Protein AF-A0A8J5GWD9-F1 (afdb_monomer_lite)

Structure (mmCIF, N/CA/C/O backbone):
data_AF-A0A8J5GWD9-F1
#
_entry.id   AF-A0A8J5GWD9-F1
#
loop_
_atom_site.group_PDB
_atom_site.id
_atom_site.type_symbol
_atom_site.label_atom_id
_atom_site.label_alt_id
_atom_site.label_comp_id
_atom_site.label_asym_id
_atom_site.label_entity_id
_atom_site.label_seq_id
_atom_site.pdbx_PDB_ins_code
_atom_site.Cartn_x
_atom_site.Cartn_y
_atom_site.Cartn_z
_atom_site.occupancy
_atom_site.B_iso_or_equiv
_atom_site.auth_seq_id
_atom_site.auth_comp_id
_atom_site.auth_asym_id
_atom_site.auth_atom_id
_atom_site.pdbx_PDB_model_num
ATOM 1 N N . MET A 1 1 ? 7.081 -4.442 18.234 1.00 48.44 1 MET A N 1
ATOM 2 C CA . MET A 1 1 ? 7.143 -3.998 16.821 1.00 48.44 1 MET A CA 1
ATOM 3 C C . MET A 1 1 ? 8.233 -4.793 16.116 1.00 48.44 1 MET A C 1
ATOM 5 O O . MET A 1 1 ? 9.268 -5.021 16.721 1.00 48.44 1 MET A O 1
ATOM 9 N N . ASN A 1 2 ? 7.950 -5.297 14.913 1.00 58.12 2 ASN A N 1
ATOM 10 C CA . ASN A 1 2 ? 8.700 -6.362 14.233 1.00 58.12 2 ASN A CA 1
ATOM 11 C C . ASN A 1 2 ? 9.982 -5.827 13.556 1.00 58.12 2 ASN A C 1
ATOM 13 O O . ASN A 1 2 ? 9.892 -4.955 12.694 1.00 58.12 2 ASN A O 1
ATOM 17 N N . ASN A 1 3 ? 11.164 -6.350 13.904 1.00 70.12 3 ASN A N 1
ATOM 18 C CA . ASN A 1 3 ? 12.469 -5.832 13.448 1.00 70.12 3 ASN A CA 1
ATOM 19 C C . ASN A 1 3 ? 12.631 -5.852 11.916 1.00 70.12 3 ASN A C 1
ATOM 21 O O . ASN A 1 3 ? 13.166 -4.909 11.343 1.00 70.12 3 ASN A O 1
ATOM 25 N N . GLY A 1 4 ? 12.093 -6.876 11.245 1.00 70.00 4 GLY A N 1
ATOM 26 C CA . GLY A 1 4 ? 12.136 -6.979 9.781 1.00 70.00 4 GLY A CA 1
ATOM 27 C C . GLY A 1 4 ? 11.331 -5.895 9.056 1.00 70.00 4 GLY A C 1
ATOM 28 O O . GLY A 1 4 ? 11.673 -5.519 7.940 1.00 70.00 4 GLY A O 1
ATOM 29 N N . PHE A 1 5 ? 10.300 -5.337 9.700 1.00 66.75 5 PHE A N 1
ATOM 30 C CA . PHE A 1 5 ? 9.518 -4.241 9.127 1.00 66.75 5 PHE A CA 1
ATOM 31 C C . PHE A 1 5 ? 10.309 -2.937 9.098 1.00 66.75 5 PHE A C 1
ATOM 33 O O . PHE A 1 5 ? 10.307 -2.237 8.090 1.00 66.75 5 PHE A O 1
ATOM 40 N N . ARG A 1 6 ? 11.047 -2.651 10.174 1.00 72.25 6 ARG A N 1
ATOM 41 C CA . ARG A 1 6 ? 11.910 -1.471 10.245 1.00 72.25 6 ARG A CA 1
ATOM 42 C C . ARG A 1 6 ? 13.006 -1.533 9.181 1.00 72.25 6 ARG A C 1
ATOM 44 O O . ARG A 1 6 ? 13.159 -0.588 8.423 1.00 72.25 6 ARG A O 1
ATOM 51 N N . THR A 1 7 ? 13.654 -2.689 9.030 1.00 79.50 7 THR A N 1
ATOM 52 C CA . THR A 1 7 ? 14.661 -2.912 7.981 1.00 79.50 7 THR A CA 1
ATOM 53 C C . THR A 1 7 ? 14.101 -2.730 6.566 1.00 79.50 7 THR A C 1
ATOM 55 O O . THR A 1 7 ? 14.777 -2.148 5.721 1.00 79.50 7 THR A O 1
ATOM 58 N N . PHE A 1 8 ? 12.872 -3.182 6.293 1.00 75.81 8 PHE A N 1
ATOM 59 C CA . PHE A 1 8 ? 12.234 -2.961 4.992 1.00 75.81 8 PHE A CA 1
ATOM 60 C C . PHE A 1 8 ? 11.937 -1.483 4.740 1.00 75.81 8 PHE A C 1
ATOM 62 O O . PHE A 1 8 ? 12.274 -0.982 3.675 1.00 75.81 8 PHE A O 1
ATOM 69 N N . VAL A 1 9 ? 11.330 -0.781 5.704 1.00 73.38 9 VAL A N 1
ATOM 70 C CA . VAL A 1 9 ? 11.020 0.652 5.570 1.00 73.38 9 VAL A CA 1
ATOM 71 C C . VAL A 1 9 ? 12.297 1.461 5.358 1.00 73.38 9 VAL A C 1
ATOM 73 O O . VAL A 1 9 ? 12.324 2.337 4.497 1.00 73.38 9 VAL A O 1
ATOM 76 N N . ASP A 1 10 ? 13.364 1.134 6.085 1.00 74.56 10 ASP A N 1
ATOM 77 C CA . ASP A 1 10 ? 14.662 1.793 5.948 1.00 74.56 10 ASP A CA 1
ATOM 78 C C . ASP A 1 10 ? 15.262 1.549 4.550 1.00 74.56 10 ASP A C 1
ATOM 80 O O . ASP A 1 10 ? 15.663 2.499 3.877 1.00 74.56 10 ASP A O 1
ATOM 84 N N . GLY A 1 11 ? 15.251 0.302 4.061 1.00 77.50 11 GLY A N 1
ATOM 85 C CA . GLY A 1 11 ? 15.731 -0.037 2.715 1.00 77.50 11 GLY A CA 1
ATOM 86 C C . GLY A 1 11 ? 14.874 0.549 1.586 1.00 77.50 11 GLY A C 1
ATOM 87 O O . GLY A 1 11 ? 15.399 1.009 0.574 1.00 77.50 11 GLY A O 1
ATOM 88 N N . PHE A 1 12 ? 13.556 0.590 1.769 1.00 71.88 12 PHE A N 1
ATOM 89 C CA . PHE A 1 12 ? 12.618 1.172 0.815 1.00 71.88 12 PHE A CA 1
ATOM 90 C C . PHE A 1 12 ? 12.799 2.692 0.731 1.00 71.88 12 PHE A C 1
ATOM 92 O O . PHE A 1 12 ? 12.981 3.232 -0.358 1.00 71.88 12 PHE A O 1
ATOM 99 N N . ASN A 1 13 ? 12.853 3.382 1.875 1.00 70.31 13 ASN A N 1
ATOM 100 C CA . ASN A 1 13 ? 13.124 4.819 1.928 1.00 70.31 13 ASN A CA 1
ATOM 101 C C . ASN A 1 13 ? 14.487 5.170 1.314 1.00 70.31 13 ASN A C 1
ATOM 103 O O . ASN A 1 13 ? 14.587 6.177 0.615 1.00 70.31 13 ASN A O 1
ATOM 107 N N . ALA A 1 14 ? 15.517 4.343 1.531 1.00 74.19 14 ALA A N 1
ATOM 108 C CA . ALA A 1 14 ? 16.834 4.536 0.930 1.00 74.19 14 ALA A CA 1
ATOM 109 C C . ALA A 1 14 ? 16.792 4.430 -0.604 1.00 74.19 14 ALA A C 1
ATOM 111 O O . ALA A 1 14 ? 17.299 5.321 -1.281 1.00 74.19 14 ALA A O 1
ATOM 112 N N . ASN A 1 15 ? 16.119 3.416 -1.160 1.00 66.56 15 ASN A N 1
ATOM 113 C CA . ASN A 1 15 ? 15.972 3.262 -2.613 1.00 66.56 15 ASN A CA 1
ATOM 114 C C . ASN A 1 15 ? 15.259 4.462 -3.257 1.00 66.56 15 ASN A C 1
ATOM 116 O O . ASN A 1 15 ? 15.695 4.950 -4.298 1.00 66.56 15 ASN A O 1
ATOM 120 N N . PHE A 1 16 ? 14.207 4.989 -2.622 1.00 64.19 16 PHE A N 1
ATOM 121 C CA . PHE A 1 16 ? 13.530 6.201 -3.097 1.00 64.19 16 PHE A CA 1
ATOM 122 C C . PHE A 1 16 ? 14.401 7.453 -2.971 1.00 64.19 16 PHE A C 1
ATOM 124 O O . PHE A 1 16 ? 14.394 8.287 -3.873 1.00 64.19 16 PHE A O 1
ATOM 131 N N . ALA A 1 17 ? 15.167 7.591 -1.886 1.00 62.66 17 ALA A N 1
ATOM 132 C CA . ALA A 1 17 ? 16.096 8.705 -1.716 1.00 62.66 17 ALA A CA 1
ATOM 133 C C . ALA A 1 17 ? 17.216 8.687 -2.771 1.00 62.66 17 ALA A C 1
ATOM 135 O O . ALA A 1 17 ? 17.613 9.737 -3.269 1.00 62.66 17 ALA A O 1
ATOM 136 N N . THR A 1 18 ? 17.698 7.503 -3.153 1.00 63.91 18 THR A N 1
ATOM 137 C CA . THR A 1 18 ? 18.675 7.351 -4.236 1.00 63.91 18 THR A CA 1
ATOM 138 C C . THR A 1 18 ? 18.078 7.716 -5.593 1.00 63.91 18 THR A C 1
ATOM 140 O O . THR A 1 18 ? 18.732 8.430 -6.346 1.00 63.91 18 THR A O 1
ATOM 143 N N . ILE A 1 19 ? 16.838 7.312 -5.887 1.00 55.97 19 ILE A N 1
ATOM 144 C CA . ILE A 1 19 ? 16.141 7.727 -7.118 1.00 55.97 19 ILE A CA 1
ATOM 145 C C . ILE A 1 19 ? 15.958 9.256 -7.139 1.00 55.97 19 ILE A C 1
ATOM 147 O O . ILE A 1 19 ? 16.260 9.887 -8.146 1.00 55.97 19 ILE A O 1
ATOM 151 N N . ALA A 1 20 ? 15.598 9.866 -6.004 1.00 52.44 20 ALA A N 1
ATOM 152 C CA . ALA A 1 20 ? 15.438 11.317 -5.871 1.00 52.44 20 ALA A CA 1
ATOM 153 C C . ALA A 1 20 ? 16.742 12.126 -6.057 1.00 52.44 20 ALA A C 1
ATOM 155 O O . ALA A 1 20 ? 16.682 13.300 -6.410 1.00 52.44 20 ALA A O 1
ATOM 156 N N . ASN A 1 21 ? 17.919 11.524 -5.838 1.00 52.97 21 ASN A N 1
ATOM 157 C CA . ASN A 1 21 ? 19.218 12.194 -6.001 1.00 52.97 21 ASN A CA 1
ATOM 158 C C . ASN A 1 21 ? 19.819 12.069 -7.415 1.00 52.97 21 ASN A C 1
ATOM 160 O O . ASN A 1 21 ? 20.823 12.723 -7.696 1.00 52.97 21 ASN A O 1
ATOM 164 N N . VAL A 1 22 ? 19.255 11.240 -8.302 1.00 55.66 22 VAL A N 1
ATOM 165 C CA . VAL A 1 22 ? 19.843 10.936 -9.625 1.00 55.66 22 VAL A CA 1
ATOM 166 C C . VAL A 1 22 ? 19.346 11.865 -10.749 1.00 55.66 22 VAL A C 1
ATOM 168 O O . VAL A 1 22 ? 19.931 11.864 -11.830 1.00 55.66 22 VAL A O 1
ATOM 171 N N . MET A 1 23 ? 18.356 12.737 -10.522 1.00 47.12 23 MET A N 1
ATOM 172 C CA . MET A 1 23 ? 17.786 13.581 -11.587 1.00 47.12 23 MET A CA 1
ATOM 173 C C . MET A 1 23 ? 17.566 15.036 -11.145 1.00 47.12 23 MET A C 1
ATOM 175 O O . MET A 1 23 ? 16.628 15.363 -10.428 1.00 47.12 23 MET A O 1
ATOM 179 N N . VAL A 1 24 ? 18.438 15.943 -11.597 1.00 52.22 24 VAL A N 1
ATOM 180 C CA . VAL A 1 24 ? 18.462 17.363 -11.181 1.00 52.22 24 VAL A CA 1
ATOM 181 C C . VAL A 1 24 ? 17.477 18.266 -11.965 1.00 52.22 24 VAL A C 1
ATOM 183 O O . VAL A 1 24 ? 17.469 19.472 -11.757 1.00 52.22 24 VAL A O 1
ATOM 186 N N . GLU A 1 25 ? 16.552 17.737 -12.779 1.00 50.00 25 GLU A N 1
ATOM 187 C CA . GLU A 1 25 ? 15.585 18.577 -13.534 1.00 50.00 25 GLU A CA 1
ATOM 188 C C . GLU A 1 25 ? 14.083 18.216 -13.398 1.00 50.00 25 GLU A C 1
ATOM 190 O O . GLU A 1 25 ? 13.238 18.996 -13.828 1.00 50.00 25 GLU A O 1
ATOM 195 N N . GLU A 1 26 ? 13.690 17.127 -12.717 1.00 52.94 26 GLU A N 1
ATOM 196 C CA . GLU A 1 26 ? 12.285 16.636 -12.676 1.00 52.94 26 GLU A CA 1
ATOM 197 C C . GLU A 1 26 ? 11.543 16.868 -11.328 1.00 52.94 26 GLU A C 1
ATOM 199 O O . GLU A 1 26 ? 10.634 16.142 -10.916 1.00 52.94 26 GLU A O 1
ATOM 204 N N . ASN A 1 27 ? 11.930 17.929 -10.619 1.00 56.81 27 ASN A N 1
ATOM 205 C CA . ASN A 1 27 ? 11.849 18.057 -9.154 1.00 56.81 27 ASN A CA 1
ATOM 206 C C . AS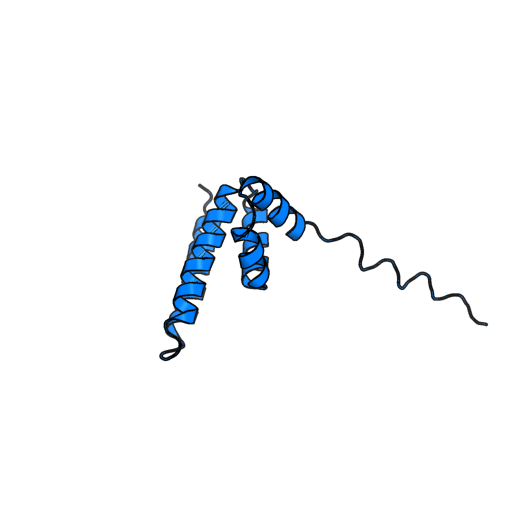N A 1 27 ? 10.435 18.154 -8.516 1.00 56.81 27 ASN A C 1
ATOM 208 O O . ASN A 1 27 ? 10.286 18.010 -7.303 1.00 56.81 27 ASN A O 1
ATOM 212 N N . LEU A 1 28 ? 9.366 18.391 -9.286 1.00 54.56 28 LEU A N 1
ATOM 213 C CA . LEU A 1 28 ? 8.000 18.513 -8.734 1.00 54.56 28 LEU A CA 1
ATOM 214 C C . LEU A 1 28 ? 7.190 17.216 -8.826 1.00 54.56 28 LEU A C 1
ATOM 216 O O . LEU A 1 28 ? 6.445 16.885 -7.905 1.00 54.56 28 LEU A O 1
ATOM 220 N N . ARG A 1 29 ? 7.337 16.458 -9.917 1.00 53.06 29 ARG A N 1
ATOM 221 C CA . ARG A 1 29 ? 6.513 15.268 -10.179 1.00 53.06 29 ARG A CA 1
ATOM 222 C C . ARG A 1 29 ? 6.942 14.075 -9.329 1.00 53.06 29 ARG A C 1
ATOM 224 O O . ARG A 1 29 ? 6.100 13.317 -8.851 1.00 53.06 29 ARG A O 1
ATOM 231 N N . GLU A 1 30 ? 8.241 13.936 -9.095 1.00 53.44 30 GLU A N 1
ATOM 232 C CA . GLU A 1 30 ? 8.795 12.814 -8.336 1.00 53.44 30 GLU A CA 1
ATOM 233 C C . GLU A 1 30 ? 8.698 13.007 -6.822 1.00 53.44 30 GLU A C 1
ATOM 235 O O . GLU A 1 30 ? 8.460 12.043 -6.093 1.00 53.44 30 GLU A O 1
ATOM 240 N N . LYS A 1 31 ? 8.767 14.255 -6.338 1.00 53.72 31 LYS A N 1
ATOM 241 C CA . LYS A 1 31 ? 8.519 14.567 -4.925 1.00 53.72 31 LYS A CA 1
ATOM 242 C C . LYS A 1 31 ? 7.094 14.186 -4.512 1.00 53.72 31 LYS A C 1
ATOM 244 O O . LYS A 1 31 ? 6.918 13.523 -3.492 1.00 53.72 31 LYS A O 1
ATOM 249 N N . MET A 1 32 ? 6.109 14.488 -5.365 1.00 58.09 32 MET A N 1
ATOM 250 C CA . MET A 1 32 ? 4.725 14.036 -5.179 1.00 58.09 32 MET A CA 1
ATOM 251 C C . MET A 1 32 ? 4.611 12.507 -5.199 1.00 58.09 32 MET A C 1
ATOM 253 O O . MET A 1 32 ? 3.867 11.938 -4.408 1.00 58.09 32 MET A O 1
ATOM 257 N N . ALA A 1 33 ? 5.363 11.816 -6.063 1.00 58.41 33 ALA A N 1
ATOM 258 C CA . ALA A 1 33 ? 5.346 10.353 -6.116 1.00 58.41 33 ALA A CA 1
ATOM 259 C C . ALA A 1 33 ? 5.965 9.695 -4.862 1.00 58.41 33 ALA A C 1
ATOM 261 O O . ALA A 1 33 ? 5.485 8.650 -4.422 1.00 58.41 33 ALA A O 1
ATOM 262 N N . SER A 1 34 ? 7.002 10.306 -4.280 1.00 59.22 34 SER A N 1
ATOM 263 C CA . SER A 1 34 ? 7.667 9.840 -3.053 1.00 59.22 34 SER A CA 1
ATOM 264 C C . SER A 1 34 ? 6.801 10.039 -1.805 1.00 59.22 34 SER A C 1
ATOM 266 O O . SER A 1 34 ? 6.657 9.114 -1.004 1.00 59.22 34 SER A O 1
ATOM 268 N N . GLU A 1 35 ? 6.169 11.209 -1.659 1.00 65.38 35 GLU A N 1
ATOM 269 C CA . GLU A 1 35 ? 5.191 11.459 -0.588 1.00 65.38 35 GLU A CA 1
ATOM 270 C C . GLU A 1 35 ? 4.020 10.479 -0.690 1.00 65.38 35 GLU A C 1
ATOM 272 O O . GLU A 1 35 ? 3.708 9.774 0.270 1.00 65.38 35 GLU A O 1
ATOM 277 N N . ARG A 1 36 ? 3.494 10.300 -1.904 1.00 75.12 36 ARG A N 1
ATOM 278 C CA . ARG A 1 36 ? 2.377 9.398 -2.169 1.00 75.12 36 ARG A CA 1
ATOM 279 C C . ARG A 1 36 ? 2.654 7.949 -1.772 1.00 75.12 36 ARG A C 1
ATOM 281 O O . ARG A 1 36 ? 1.754 7.271 -1.292 1.00 75.12 36 ARG A O 1
ATOM 288 N N . MET A 1 37 ? 3.876 7.445 -1.949 1.00 79.31 37 MET A N 1
ATOM 289 C CA . MET A 1 37 ? 4.194 6.059 -1.586 1.00 79.31 37 MET A CA 1
ATOM 290 C C . MET A 1 37 ? 4.334 5.858 -0.070 1.00 79.31 37 MET A C 1
ATOM 292 O O . MET A 1 37 ? 3.967 4.804 0.450 1.00 79.31 37 MET A O 1
ATOM 296 N N . LYS A 1 38 ? 4.817 6.867 0.663 1.00 82.06 38 LYS A N 1
ATOM 297 C CA . LYS A 1 38 ? 4.807 6.823 2.133 1.00 82.06 38 LYS A CA 1
ATOM 298 C C . LYS A 1 38 ? 3.377 6.759 2.658 1.00 82.06 38 LYS A C 1
ATOM 300 O O . LYS A 1 38 ? 3.104 5.957 3.551 1.00 82.06 38 LYS A O 1
ATOM 305 N N . ASP A 1 39 ? 2.474 7.514 2.037 1.00 85.94 39 ASP A N 1
ATOM 306 C CA . ASP A 1 39 ? 1.048 7.474 2.354 1.00 85.94 39 ASP A CA 1
ATOM 307 C C . ASP A 1 39 ? 0.436 6.105 2.032 1.00 85.94 39 ASP A C 1
ATOM 309 O O . ASP A 1 39 ? -0.343 5.586 2.828 1.00 85.94 39 ASP A O 1
ATOM 313 N N . VAL A 1 40 ? 0.832 5.464 0.920 1.00 88.38 40 VAL A N 1
ATOM 314 C CA . VAL A 1 40 ? 0.416 4.082 0.606 1.00 88.38 40 VAL A CA 1
ATOM 315 C C . VAL A 1 40 ? 0.847 3.124 1.710 1.00 88.38 40 VAL A C 1
ATOM 317 O O . VAL A 1 40 ? 0.034 2.339 2.185 1.00 88.38 40 VAL A O 1
ATOM 320 N N . ILE A 1 41 ? 2.111 3.168 2.136 1.00 86.50 41 ILE A N 1
ATOM 321 C CA . ILE A 1 41 ? 2.612 2.259 3.176 1.00 86.50 41 ILE A CA 1
ATOM 322 C C . ILE A 1 41 ? 1.873 2.495 4.497 1.00 86.50 41 ILE A C 1
ATOM 324 O O . ILE A 1 41 ? 1.460 1.526 5.136 1.00 86.50 41 ILE A O 1
ATOM 328 N N . ALA A 1 42 ? 1.669 3.755 4.886 1.00 88.12 42 ALA A N 1
ATOM 329 C CA . ALA A 1 42 ? 0.910 4.105 6.083 1.00 88.12 42 ALA A CA 1
ATOM 330 C C . ALA A 1 42 ? -0.537 3.588 6.008 1.00 88.12 42 ALA A C 1
ATOM 332 O O . ALA A 1 42 ? -1.021 2.972 6.958 1.00 88.12 42 ALA A O 1
ATOM 333 N N . GLU A 1 43 ? -1.198 3.757 4.861 1.00 89.88 43 GLU A N 1
ATOM 334 C CA . GLU A 1 43 ? -2.540 3.230 4.627 1.00 89.88 43 GLU A CA 1
ATOM 335 C C . GLU A 1 43 ? -2.561 1.703 4.754 1.00 89.88 43 GLU A C 1
ATOM 337 O O . GLU A 1 43 ? -3.357 1.165 5.516 1.00 89.88 43 GLU A O 1
ATOM 342 N N . LEU A 1 44 ? -1.640 0.988 4.099 1.00 90.88 44 LEU A N 1
ATOM 343 C CA . LEU A 1 44 ? -1.558 -0.476 4.164 1.00 90.88 44 LEU A CA 1
ATOM 344 C C . LEU A 1 44 ? -1.378 -1.004 5.592 1.00 90.88 44 LEU A C 1
ATOM 346 O O . LEU A 1 44 ? -1.933 -2.052 5.931 1.00 90.88 44 LEU A O 1
ATOM 350 N N . MET A 1 45 ? -0.638 -0.282 6.435 1.00 87.69 45 MET A N 1
ATOM 351 C CA . MET A 1 45 ? -0.498 -0.614 7.855 1.00 87.69 45 MET A CA 1
ATOM 352 C C . MET A 1 45 ? -1.814 -0.446 8.624 1.00 87.69 45 MET A C 1
ATOM 354 O O . MET A 1 45 ? -2.107 -1.246 9.514 1.00 87.69 45 MET A O 1
ATOM 358 N N . ASN A 1 46 ? -2.620 0.553 8.263 1.00 90.62 46 ASN A N 1
ATOM 359 C CA . ASN A 1 46 ? -3.903 0.839 8.905 1.00 90.62 46 ASN A CA 1
ATOM 360 C C . ASN A 1 46 ? -5.011 -0.151 8.510 1.00 90.62 46 ASN A C 1
ATOM 362 O O . ASN A 1 46 ? -6.000 -0.279 9.229 1.00 90.62 46 ASN A O 1
ATOM 366 N N . LEU A 1 47 ? -4.843 -0.909 7.420 1.00 89.75 47 LEU A N 1
ATOM 367 C CA . LEU A 1 47 ? -5.830 -1.894 6.949 1.00 89.75 47 LEU A CA 1
ATOM 368 C C . LEU A 1 47 ? -5.868 -3.198 7.769 1.00 89.75 47 LEU A C 1
ATOM 370 O O . LEU A 1 47 ? -6.635 -4.111 7.443 1.00 89.75 47 LEU A O 1
ATOM 374 N N . GLY A 1 48 ? -5.043 -3.321 8.816 1.00 87.25 48 GLY A N 1
ATOM 375 C CA . GLY A 1 48 ? -5.012 -4.508 9.678 1.00 87.25 48 GLY A CA 1
ATOM 376 C C . GLY A 1 48 ? -4.607 -5.781 8.927 1.00 87.25 48 GLY A C 1
ATOM 377 O O . GLY A 1 48 ? -5.141 -6.862 9.186 1.00 87.25 48 GLY A O 1
ATOM 378 N N . LEU A 1 49 ? -3.715 -5.648 7.941 1.00 86.69 49 LEU A N 1
ATOM 379 C CA . LEU A 1 49 ? -3.193 -6.761 7.151 1.00 86.69 49 LEU A CA 1
ATOM 380 C C . LEU A 1 49 ? -2.025 -7.449 7.880 1.00 86.69 49 LEU A C 1
ATOM 382 O O . LEU A 1 49 ? -1.261 -6.784 8.588 1.00 86.69 49 LEU A O 1
ATOM 386 N N . PRO A 1 50 ? -1.822 -8.766 7.687 1.00 87.62 50 PRO A N 1
ATOM 387 C CA . PRO A 1 50 ? -0.593 -9.428 8.111 1.00 87.62 50 PRO A CA 1
ATOM 388 C C . PRO A 1 50 ? 0.635 -8.742 7.501 1.00 87.62 50 PRO A C 1
ATOM 390 O O . PRO A 1 50 ? 0.615 -8.349 6.336 1.00 87.62 50 PRO A O 1
ATOM 393 N N . SER A 1 51 ? 1.747 -8.648 8.237 1.00 82.56 51 SER A N 1
ATOM 394 C CA . SER A 1 51 ? 2.939 -7.930 7.749 1.00 82.56 51 SER A CA 1
ATOM 395 C C . SER A 1 51 ? 3.480 -8.481 6.423 1.00 82.56 51 SER A C 1
ATOM 397 O O . SER A 1 51 ? 3.956 -7.716 5.594 1.00 82.56 51 SER A O 1
ATOM 399 N N . GLY A 1 52 ? 3.369 -9.795 6.188 1.00 84.44 52 GLY A N 1
ATOM 400 C CA . GLY A 1 52 ? 3.741 -10.414 4.909 1.00 84.44 52 GLY A CA 1
ATOM 401 C C . GLY A 1 52 ? 2.897 -9.929 3.724 1.00 84.44 52 GLY A C 1
ATOM 402 O O . GLY A 1 52 ? 3.415 -9.768 2.621 1.00 84.44 52 GLY A O 1
ATOM 403 N N . ASP A 1 53 ? 1.620 -9.649 3.964 1.00 89.75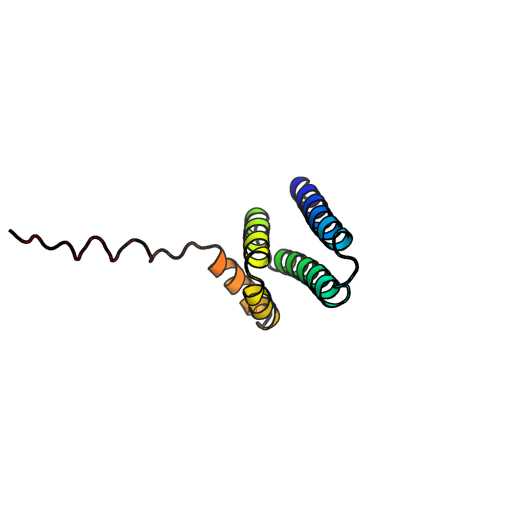 53 ASP A N 1
ATOM 404 C CA . ASP A 1 53 ? 0.680 -9.166 2.955 1.00 89.75 53 ASP A CA 1
ATOM 405 C C . ASP A 1 53 ? 0.860 -7.670 2.690 1.00 89.75 53 ASP A C 1
ATOM 407 O O . ASP A 1 53 ? 0.763 -7.241 1.542 1.00 89.75 53 ASP A O 1
ATOM 411 N N . VAL A 1 54 ? 1.242 -6.895 3.713 1.00 88.88 54 VAL A N 1
ATOM 412 C CA . VAL A 1 54 ? 1.657 -5.490 3.556 1.00 88.88 54 VAL A CA 1
ATOM 413 C C . VAL A 1 54 ? 2.830 -5.377 2.579 1.00 88.88 54 VAL A C 1
ATOM 415 O O . VAL A 1 54 ? 2.776 -4.566 1.657 1.00 88.88 54 VAL A O 1
ATOM 418 N N . PHE A 1 55 ? 3.863 -6.218 2.714 1.00 86.50 55 PHE A N 1
ATOM 419 C CA . PHE A 1 55 ? 5.015 -6.179 1.803 1.00 86.50 55 PHE A CA 1
ATOM 420 C C . PHE A 1 55 ? 4.645 -6.556 0.366 1.00 86.50 55 PHE A C 1
ATOM 422 O O . PHE A 1 55 ? 5.078 -5.900 -0.581 1.00 86.50 55 PHE A O 1
ATOM 429 N N . LYS A 1 56 ? 3.821 -7.593 0.187 1.00 90.31 56 LYS A N 1
ATOM 430 C CA . LYS A 1 56 ? 3.352 -7.999 -1.145 1.00 90.31 56 LYS A CA 1
ATOM 431 C C . LYS A 1 56 ? 2.525 -6.896 -1.804 1.00 90.31 56 LYS A C 1
ATOM 433 O O . LYS A 1 56 ? 2.737 -6.602 -2.976 1.00 90.31 56 LYS A O 1
ATOM 438 N N . ALA A 1 57 ? 1.632 -6.263 -1.047 1.00 90.88 57 ALA A N 1
ATOM 439 C CA . ALA A 1 57 ? 0.813 -5.163 -1.534 1.00 90.88 57 ALA A CA 1
ATOM 440 C C . ALA A 1 57 ? 1.679 -3.960 -1.934 1.00 90.88 57 ALA A C 1
ATOM 442 O O . ALA A 1 57 ? 1.525 -3.441 -3.037 1.00 90.88 57 ALA A O 1
ATOM 443 N N . ALA A 1 58 ? 2.644 -3.566 -1.097 1.00 89.00 58 ALA A N 1
ATOM 444 C CA . ALA A 1 58 ? 3.562 -2.466 -1.395 1.00 89.00 5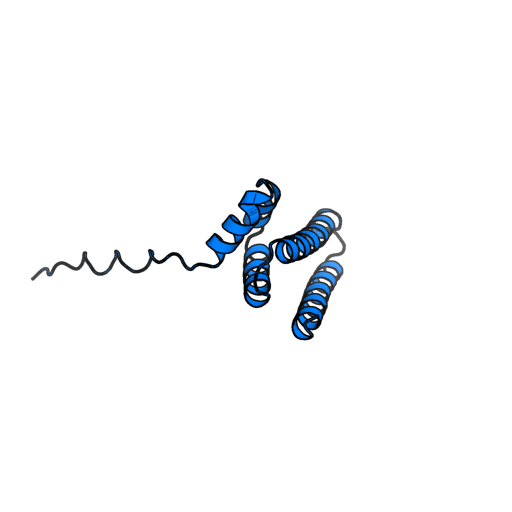8 ALA A CA 1
ATOM 445 C C . ALA A 1 58 ? 4.353 -2.699 -2.696 1.00 89.00 58 ALA A C 1
ATOM 447 O O . ALA A 1 58 ? 4.495 -1.782 -3.509 1.00 89.00 58 ALA A O 1
ATOM 448 N N . ASN A 1 59 ? 4.802 -3.934 -2.944 1.00 88.50 59 ASN A N 1
ATOM 449 C CA . ASN A 1 59 ? 5.469 -4.293 -4.198 1.00 88.50 59 ASN A CA 1
ATOM 450 C C . ASN A 1 59 ? 4.537 -4.148 -5.415 1.00 88.50 59 ASN A C 1
ATOM 452 O O . ASN A 1 59 ? 4.961 -3.627 -6.444 1.00 88.50 59 ASN A O 1
ATOM 456 N N . ILE A 1 60 ? 3.265 -4.552 -5.297 1.00 90.50 60 ILE A N 1
ATOM 457 C CA . ILE A 1 60 ? 2.261 -4.398 -6.365 1.00 90.50 60 ILE A CA 1
ATOM 458 C C . ILE A 1 60 ? 2.009 -2.918 -6.677 1.00 90.50 60 ILE A C 1
ATOM 460 O O . ILE A 1 60 ? 2.019 -2.541 -7.845 1.00 90.50 60 ILE A O 1
ATOM 464 N N . PHE A 1 61 ? 1.819 -2.077 -5.658 1.00 89.88 61 PHE A N 1
ATOM 465 C CA . PHE A 1 61 ? 1.580 -0.640 -5.844 1.00 89.88 61 PHE A CA 1
ATOM 466 C C . PHE A 1 61 ? 2.802 0.103 -6.388 1.00 89.88 61 PHE A C 1
ATOM 468 O O . PHE A 1 61 ? 2.665 1.055 -7.148 1.00 89.88 61 PHE A O 1
ATOM 475 N N . THR A 1 62 ? 4.010 -0.346 -6.044 1.00 85.19 62 THR A N 1
ATOM 476 C CA . THR A 1 62 ? 5.239 0.207 -6.632 1.00 85.19 62 THR A CA 1
ATOM 477 C C . THR A 1 62 ? 5.347 -0.134 -8.121 1.00 85.19 62 THR A C 1
ATOM 479 O O . THR A 1 62 ? 5.795 0.700 -8.906 1.00 85.19 62 THR A O 1
ATOM 482 N N . ALA A 1 63 ? 4.916 -1.336 -8.514 1.00 86.06 63 ALA A N 1
ATOM 483 C CA . ALA A 1 63 ? 4.928 -1.787 -9.904 1.00 86.06 63 ALA A CA 1
ATOM 484 C C . ALA A 1 63 ? 3.787 -1.196 -10.751 1.00 86.06 63 ALA A C 1
ATOM 486 O O . ALA A 1 63 ? 3.938 -1.067 -11.963 1.00 86.06 63 ALA A O 1
ATOM 487 N N . ASP A 1 64 ? 2.658 -0.842 -10.134 1.00 84.88 64 ASP A N 1
ATOM 488 C CA . ASP A 1 64 ? 1.490 -0.291 -10.817 1.00 84.88 64 ASP A CA 1
ATOM 489 C C . ASP A 1 64 ? 0.880 0.867 -10.016 1.00 84.88 64 ASP A C 1
ATOM 491 O O . ASP A 1 64 ? 0.162 0.673 -9.027 1.00 84.88 64 ASP A O 1
ATOM 495 N N . LYS A 1 65 ? 1.180 2.086 -10.474 1.00 81.94 65 LYS A N 1
ATOM 496 C CA . LYS A 1 65 ? 0.754 3.328 -9.827 1.00 81.94 65 LYS A CA 1
ATOM 497 C C . LYS A 1 65 ? -0.741 3.605 -10.001 1.00 81.94 65 LYS A C 1
ATOM 499 O O . LYS A 1 65 ? -1.318 4.215 -9.108 1.00 81.94 65 LYS A O 1
ATOM 504 N N . ASP A 1 66 ? -1.392 3.100 -11.048 1.00 87.69 66 ASP A N 1
ATOM 505 C CA . ASP A 1 66 ? -2.831 3.320 -11.267 1.00 87.69 66 ASP A CA 1
ATOM 506 C C . ASP A 1 66 ? -3.652 2.639 -10.165 1.00 87.69 66 ASP A C 1
ATOM 508 O O . ASP A 1 66 ? -4.690 3.131 -9.712 1.00 87.69 66 ASP A O 1
ATOM 512 N N . LYS A 1 67 ? -3.140 1.522 -9.637 1.00 88.94 67 LYS A N 1
ATOM 513 C CA . LYS A 1 67 ? -3.750 0.847 -8.489 1.00 88.94 67 LYS A CA 1
ATOM 514 C C . LYS A 1 67 ? -3.731 1.709 -7.224 1.00 88.94 67 LYS A C 1
ATOM 516 O O . LYS A 1 67 ? -4.613 1.528 -6.383 1.00 88.94 67 LYS A O 1
ATOM 521 N N . ILE A 1 68 ? -2.767 2.625 -7.085 1.00 89.88 68 ILE A N 1
ATOM 522 C CA . ILE A 1 68 ? -2.692 3.577 -5.967 1.00 89.88 68 ILE A CA 1
ATOM 523 C C . ILE A 1 68 ? -3.833 4.592 -6.066 1.00 89.88 68 ILE A C 1
ATOM 525 O O . ILE A 1 68 ? -4.486 4.876 -5.062 1.00 89.88 68 ILE A O 1
ATOM 529 N N . ASP A 1 69 ? -4.103 5.117 -7.264 1.00 88.44 69 ASP A N 1
ATOM 530 C CA . ASP A 1 69 ? -5.241 6.010 -7.503 1.00 88.44 69 ASP A CA 1
ATOM 531 C C . ASP A 1 69 ? -6.562 5.338 -7.115 1.00 88.44 69 ASP A C 1
ATOM 533 O O . ASP A 1 69 ? -7.375 5.933 -6.408 1.00 88.44 69 ASP A O 1
ATOM 537 N N . VAL A 1 70 ? -6.754 4.070 -7.493 1.00 91.56 70 VAL A N 1
ATOM 538 C CA . VAL A 1 70 ? -7.942 3.300 -7.094 1.00 91.56 70 VAL A CA 1
ATOM 539 C C . VAL A 1 70 ? -8.030 3.160 -5.572 1.00 91.56 70 VAL A C 1
ATOM 541 O O . VAL A 1 70 ? -9.093 3.404 -5.007 1.00 91.56 70 VAL A O 1
ATOM 544 N N . LEU A 1 71 ? -6.928 2.823 -4.890 1.00 92.12 71 LEU A N 1
ATOM 545 C CA . LEU A 1 71 ? -6.909 2.658 -3.432 1.00 92.12 71 LEU A CA 1
ATOM 546 C C . LEU A 1 71 ? -7.388 3.922 -2.702 1.00 92.12 71 LEU A C 1
ATOM 548 O O . LEU A 1 71 ? -8.234 3.832 -1.814 1.00 92.12 71 LEU A O 1
ATOM 552 N N . PHE A 1 72 ? -6.867 5.094 -3.074 1.00 89.38 72 PHE A N 1
ATOM 553 C CA . PHE A 1 72 ? -7.184 6.343 -2.373 1.00 89.38 72 PHE A CA 1
ATOM 554 C C . PHE A 1 72 ? -8.544 6.934 -2.740 1.00 89.38 72 PHE A C 1
ATOM 556 O O . PHE A 1 72 ? -9.131 7.638 -1.919 1.00 89.38 72 PHE A O 1
ATOM 563 N N . ASN A 1 73 ? -9.072 6.605 -3.919 1.00 92.50 73 ASN A N 1
ATOM 564 C CA . ASN A 1 73 ? -10.410 7.022 -4.335 1.00 92.50 73 ASN A CA 1
ATOM 565 C C . ASN A 1 73 ? -11.529 6.130 -3.767 1.00 92.50 73 ASN A C 1
ATOM 567 O O . ASN A 1 73 ? -12.702 6.492 -3.857 1.00 92.50 73 ASN A O 1
ATOM 571 N N . LEU A 1 74 ? -11.202 4.976 -3.173 1.00 91.81 74 LEU A N 1
ATOM 572 C CA . LEU A 1 74 ? -12.188 4.119 -2.515 1.00 91.81 74 LEU A CA 1
ATOM 573 C C . LEU A 1 74 ? -12.570 4.642 -1.115 1.00 91.81 74 LEU A C 1
ATOM 575 O O . LEU A 1 74 ? -11.692 5.109 -0.372 1.00 91.81 74 LEU A O 1
ATOM 579 N N . PRO A 1 75 ? -13.846 4.469 -0.705 1.00 92.56 75 PRO A N 1
ATOM 580 C CA . PRO A 1 75 ? -14.258 4.553 0.696 1.00 92.56 75 PRO A CA 1
ATOM 581 C C . PRO A 1 75 ? -13.374 3.670 1.579 1.00 92.56 75 PRO A C 1
ATOM 583 O O . PRO A 1 75 ? -12.977 2.575 1.163 1.00 92.56 75 PRO A O 1
ATOM 586 N N . SER A 1 76 ? -13.058 4.134 2.789 1.00 87.88 76 SER A N 1
ATOM 587 C CA . SER A 1 76 ? -12.110 3.467 3.694 1.00 87.88 76 SER A CA 1
ATOM 588 C C . SER A 1 76 ? -12.507 2.018 3.996 1.00 87.88 76 SER A C 1
ATOM 590 O O . SER A 1 76 ? -11.642 1.148 4.101 1.00 87.88 76 SER A O 1
ATOM 592 N N . GLU A 1 77 ? -13.806 1.723 4.029 1.00 90.75 77 GLU A N 1
ATOM 593 C CA . GLU A 1 77 ? -14.361 0.393 4.276 1.00 90.75 77 GLU A CA 1
ATOM 594 C C . GLU A 1 77 ? -14.039 -0.610 3.153 1.00 90.75 77 GLU A C 1
ATOM 596 O O . GLU A 1 77 ? -13.997 -1.820 3.388 1.00 90.75 77 GLU A O 1
ATOM 601 N N . LEU A 1 78 ? -13.785 -0.132 1.928 1.00 94.00 78 LEU A N 1
ATOM 602 C CA . LEU A 1 78 ? -13.513 -0.973 0.756 1.00 94.00 78 LEU A CA 1
ATOM 603 C C . LEU A 1 78 ? -12.020 -1.184 0.486 1.00 94.00 78 LEU A C 1
ATOM 605 O O . LEU A 1 78 ? -11.649 -2.146 -0.192 1.00 94.00 78 LEU A O 1
ATOM 609 N N . ARG A 1 79 ? -11.152 -0.335 1.040 1.00 94.25 79 ARG A N 1
ATOM 610 C CA . ARG A 1 79 ? -9.704 -0.350 0.773 1.00 94.25 79 ARG A CA 1
ATOM 611 C C . ARG A 1 79 ? -9.049 -1.671 1.150 1.00 94.25 79 ARG A C 1
ATOM 613 O O . ARG A 1 79 ? -8.273 -2.222 0.373 1.00 94.25 79 ARG A O 1
ATOM 620 N N . ARG A 1 80 ? -9.422 -2.240 2.300 1.00 93.94 80 ARG A N 1
ATOM 621 C CA . ARG A 1 80 ? -8.908 -3.545 2.740 1.00 93.94 80 ARG A CA 1
ATOM 622 C C . ARG A 1 80 ? -9.264 -4.652 1.753 1.00 93.94 80 ARG A C 1
ATOM 624 O O . ARG A 1 80 ? -8.397 -5.432 1.373 1.00 93.94 80 ARG A O 1
ATOM 631 N N . ASN A 1 81 ? -10.525 -4.711 1.331 1.00 92.69 81 ASN A N 1
ATOM 632 C CA . ASN A 1 81 ? -11.003 -5.740 0.406 1.00 92.69 81 ASN A CA 1
ATOM 633 C C . ASN A 1 81 ? -10.338 -5.612 -0.964 1.00 92.69 81 ASN A C 1
ATOM 635 O O . ASN A 1 81 ? -9.986 -6.623 -1.568 1.00 92.69 81 ASN A O 1
ATOM 639 N N . TYR A 1 82 ? -10.113 -4.379 -1.419 1.00 94.88 82 TYR A N 1
ATOM 640 C CA . TYR A 1 82 ? -9.349 -4.114 -2.629 1.00 94.88 82 TYR A CA 1
ATOM 641 C C . TYR A 1 82 ? -7.908 -4.626 -2.518 1.00 94.88 82 TYR A C 1
ATOM 643 O O . TYR A 1 82 ? -7.455 -5.362 -3.385 1.00 94.88 82 TYR A O 1
ATOM 651 N N . VAL A 1 83 ? -7.195 -4.334 -1.426 1.00 94.00 83 VAL A N 1
ATOM 652 C CA . VAL A 1 83 ? -5.822 -4.837 -1.255 1.00 94.00 83 VAL A CA 1
ATOM 653 C C . VAL A 1 83 ? -5.787 -6.365 -1.184 1.00 94.00 83 VAL A C 1
ATOM 655 O O . VAL A 1 83 ? -4.945 -6.987 -1.822 1.00 94.00 83 VAL A O 1
ATOM 658 N N . VAL A 1 84 ? -6.723 -6.991 -0.468 1.00 93.12 84 VAL A N 1
ATOM 659 C CA . VAL A 1 84 ? -6.806 -8.457 -0.385 1.00 93.12 84 VAL A CA 1
ATOM 660 C C . VAL A 1 84 ? -7.063 -9.085 -1.759 1.00 93.12 84 VAL A C 1
ATOM 662 O O . VAL A 1 84 ? -6.457 -10.109 -2.074 1.00 93.12 84 VAL A O 1
ATOM 665 N N . SER A 1 85 ? -7.895 -8.474 -2.608 1.00 93.25 85 SER A N 1
ATOM 666 C CA . SER A 1 85 ? -8.169 -9.007 -3.950 1.00 93.25 85 SER A CA 1
ATOM 667 C C . SER A 1 85 ? -6.949 -8.964 -4.875 1.00 93.25 85 SER A C 1
ATOM 669 O O . SER A 1 85 ? -6.817 -9.828 -5.737 1.00 93.25 85 SER A O 1
ATOM 671 N N . LEU A 1 86 ? -6.023 -8.022 -4.661 1.00 92.06 86 LEU A N 1
ATOM 672 C CA . LEU A 1 86 ? -4.751 -7.955 -5.389 1.00 92.06 86 LEU A CA 1
ATOM 673 C C . LEU A 1 86 ? -3.768 -9.059 -4.978 1.00 92.06 86 LEU A C 1
ATOM 675 O O . LEU A 1 86 ? -2.893 -9.428 -5.760 1.00 92.06 86 LEU A O 1
ATOM 679 N N . LEU A 1 87 ? -3.885 -9.566 -3.750 1.00 90.94 87 LEU A N 1
ATOM 680 C CA . LEU A 1 87 ? -2.971 -10.562 -3.186 1.00 90.94 87 LEU A CA 1
ATOM 681 C C . LEU A 1 87 ? -3.377 -12.000 -3.501 1.00 90.94 87 LEU A C 1
ATOM 683 O O . LEU A 1 87 ? -2.528 -12.893 -3.480 1.00 90.94 87 LEU A O 1
ATOM 687 N N . ILE A 1 88 ? -4.661 -12.232 -3.768 1.00 83.50 88 ILE A N 1
ATOM 688 C CA . ILE A 1 88 ?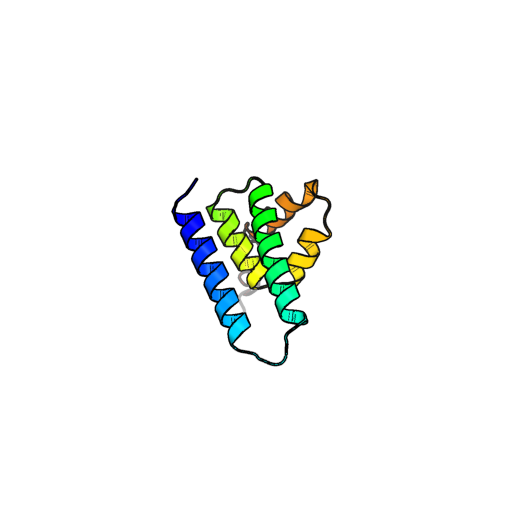 -5.170 -13.551 -4.128 1.00 83.50 88 ILE A CA 1
ATOM 689 C C . ILE A 1 88 ? -4.902 -13.762 -5.623 1.00 83.50 88 ILE A C 1
ATOM 691 O O . ILE A 1 88 ? -5.475 -13.048 -6.449 1.00 83.50 88 ILE A O 1
ATOM 695 N N . PRO A 1 89 ? -4.056 -14.733 -6.015 1.00 65.25 89 PRO A N 1
ATOM 696 C CA . PRO A 1 89 ? -3.883 -15.052 -7.421 1.00 65.25 89 PRO A CA 1
ATOM 697 C C . PRO A 1 89 ? -5.235 -15.476 -7.998 1.00 65.25 89 PRO A C 1
ATOM 699 O O . PRO A 1 89 ? -5.875 -16.398 -7.491 1.00 65.25 89 PRO A O 1
ATOM 702 N N . SER A 1 90 ? -5.678 -14.783 -9.049 1.00 56.22 90 SER A N 1
ATOM 703 C CA . SER A 1 90 ? -6.900 -15.147 -9.761 1.00 56.22 90 SER A CA 1
ATOM 704 C C . SER A 1 90 ? -6.775 -16.604 -10.231 1.00 56.22 90 SER A C 1
ATOM 706 O O . SER A 1 90 ? -5.845 -16.903 -10.986 1.00 56.22 90 SER A O 1
ATOM 708 N N . PRO A 1 91 ? -7.674 -17.524 -9.830 1.00 55.41 91 PRO A N 1
ATOM 709 C CA . PRO A 1 91 ? -7.560 -18.935 -10.199 1.00 55.41 91 PRO A CA 1
ATOM 710 C C . PRO A 1 91 ? -7.710 -19.203 -11.707 1.00 55.41 91 PRO A C 1
ATOM 712 O O . PRO A 1 91 ? -7.586 -20.343 -12.144 1.00 55.41 91 PRO A O 1
ATOM 715 N N . MET A 1 92 ? -8.019 -18.194 -12.526 1.00 57.09 92 MET A N 1
ATOM 716 C CA . MET A 1 92 ? -8.570 -18.397 -13.867 1.00 57.09 92 MET A CA 1
ATOM 717 C C . MET A 1 92 ? -7.803 -17.646 -14.955 1.00 57.09 92 MET A C 1
ATOM 719 O O . MET A 1 92 ? -8.331 -16.726 -15.573 1.00 57.09 92 MET A O 1
ATOM 723 N N . ARG A 1 93 ? -6.565 -18.073 -15.237 1.00 50.38 93 ARG A N 1
ATOM 724 C CA . ARG A 1 93 ? -5.908 -17.808 -16.539 1.00 50.38 93 ARG A CA 1
ATOM 725 C C . ARG A 1 93 ? -5.112 -18.980 -17.133 1.00 50.38 93 ARG A C 1
ATOM 727 O O . ARG A 1 93 ? -4.483 -18.798 -18.162 1.00 50.38 93 ARG A O 1
ATOM 734 N N . HIS A 1 94 ? -5.154 -20.179 -16.543 1.00 50.12 94 HIS A N 1
ATOM 735 C CA . HIS A 1 94 ? -4.407 -21.351 -17.047 1.00 50.12 94 HIS A CA 1
ATOM 736 C C . HIS A 1 94 ? -5.284 -22.538 -17.499 1.00 50.12 94 HIS A C 1
ATOM 738 O O . HIS A 1 94 ? -4.769 -23.623 -17.756 1.00 50.12 94 HIS A O 1
ATOM 744 N N . GLY A 1 95 ? -6.607 -22.356 -17.592 1.00 47.12 95 GLY A N 1
ATOM 745 C CA . GLY A 1 95 ? -7.549 -23.463 -17.803 1.00 47.12 95 GLY A CA 1
ATOM 746 C C . GLY A 1 95 ? -8.158 -23.615 -19.199 1.00 47.12 95 GLY A C 1
ATOM 747 O O . GLY A 1 95 ? -8.712 -24.670 -19.468 1.00 47.12 95 GLY A O 1
ATOM 748 N N . ILE A 1 96 ? -8.085 -22.616 -20.088 1.00 50.59 96 ILE A N 1
ATOM 749 C CA . ILE A 1 96 ? -8.945 -22.607 -21.295 1.00 50.59 96 ILE A CA 1
ATOM 750 C C . ILE A 1 96 ? -8.216 -23.068 -22.574 1.00 50.59 96 ILE A C 1
ATOM 752 O O . ILE A 1 96 ? -8.859 -23.405 -23.559 1.00 50.59 96 ILE A O 1
ATOM 756 N N . GLU A 1 97 ? -6.883 -23.180 -22.574 1.00 52.19 97 GLU A N 1
ATOM 757 C CA . GLU A 1 97 ? -6.145 -23.588 -23.787 1.00 52.19 97 GLU A CA 1
ATOM 758 C C . GLU A 1 97 ? -5.945 -25.108 -23.923 1.00 52.19 97 GLU A C 1
ATOM 760 O O . GLU A 1 97 ? -5.683 -25.596 -25.018 1.00 52.19 97 GLU A O 1
ATOM 765 N N . ARG A 1 98 ? -6.136 -25.899 -22.856 1.00 51.12 98 ARG A N 1
ATOM 766 C CA . ARG A 1 98 ? -5.950 -27.367 -22.905 1.00 51.12 98 ARG A CA 1
ATOM 767 C C . ARG A 1 98 ? -7.200 -28.176 -23.273 1.00 51.12 98 ARG A C 1
ATOM 769 O O . ARG A 1 98 ? -7.165 -29.397 -23.188 1.00 51.12 98 ARG A O 1
ATOM 776 N N . GLN A 1 99 ? -8.282 -27.525 -23.704 1.00 49.47 99 GLN A N 1
ATOM 777 C CA . GLN A 1 99 ? -9.542 -28.195 -24.070 1.00 49.47 99 GLN A CA 1
ATOM 778 C C . GLN A 1 99 ? -10.012 -27.963 -25.512 1.00 49.47 99 GLN A C 1
ATOM 780 O O . GLN A 1 99 ? -11.069 -28.46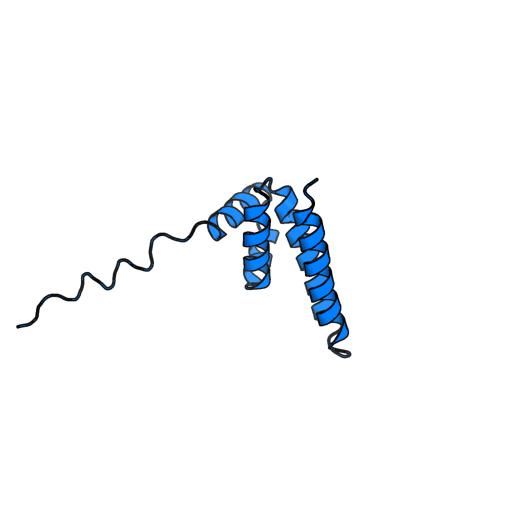3 -25.881 1.00 49.47 99 GLN A O 1
ATOM 785 N N . LEU A 1 100 ? -9.218 -27.286 -26.352 1.00 57.34 100 LEU A N 1
ATOM 786 C CA . LEU A 1 100 ? -9.522 -27.116 -27.784 1.00 57.34 100 LEU A CA 1
ATOM 787 C C . LEU A 1 100 ? -8.579 -27.878 -28.729 1.00 57.34 100 LEU A C 1
ATOM 789 O O . LEU A 1 100 ? -8.772 -27.836 -29.941 1.00 57.34 100 LEU A O 1
ATOM 793 N N . GLY A 1 101 ? -7.619 -28.639 -28.199 1.00 51.31 101 GLY A N 1
ATOM 794 C CA . GLY A 1 101 ? -6.878 -29.645 -28.964 1.00 51.31 101 GLY A CA 1
ATOM 795 C C . GLY A 1 101 ? -7.713 -30.909 -29.163 1.00 51.31 101 GLY A C 1
ATOM 796 O O . GLY A 1 101 ? -7.350 -31.961 -28.654 1.00 51.31 101 GLY A O 1
ATOM 797 N N . MET A 1 102 ? -8.865 -30.777 -29.823 1.00 51.44 102 MET A N 1
ATOM 798 C CA . MET A 1 102 ? -9.607 -31.914 -30.359 1.00 51.44 102 MET A CA 1
ATOM 799 C C . MET A 1 102 ? -8.757 -32.551 -31.454 1.00 51.44 102 MET A C 1
ATOM 801 O O . MET A 1 102 ? -8.359 -31.877 -32.407 1.00 51.44 102 MET A O 1
ATOM 805 N N . ASP A 1 103 ? -8.489 -33.842 -31.281 1.00 54.66 103 ASP A N 1
ATOM 806 C CA . ASP A 1 103 ? -7.841 -34.718 -32.243 1.00 54.66 103 ASP A CA 1
ATOM 807 C C . ASP A 1 103 ? -8.348 -34.453 -33.668 1.00 54.66 103 ASP A C 1
ATOM 809 O O . ASP A 1 103 ? -9.542 -34.537 -33.965 1.00 54.66 103 ASP A O 1
ATOM 813 N N . SER A 1 104 ? -7.424 -34.152 -34.578 1.00 48.16 104 SER A N 1
ATOM 814 C CA . SER A 1 104 ? -7.664 -34.284 -36.009 1.00 48.16 104 SER A CA 1
ATOM 815 C C . SER A 1 104 ? -6.604 -35.190 -36.611 1.00 48.16 104 SER A C 1
ATOM 817 O O . SER A 1 104 ? -5.510 -34.736 -36.929 1.00 48.16 104 SER A O 1
ATOM 819 N N . LYS A 1 105 ? -7.064 -36.430 -36.815 1.00 47.28 105 LYS A N 1
ATOM 820 C CA . LYS A 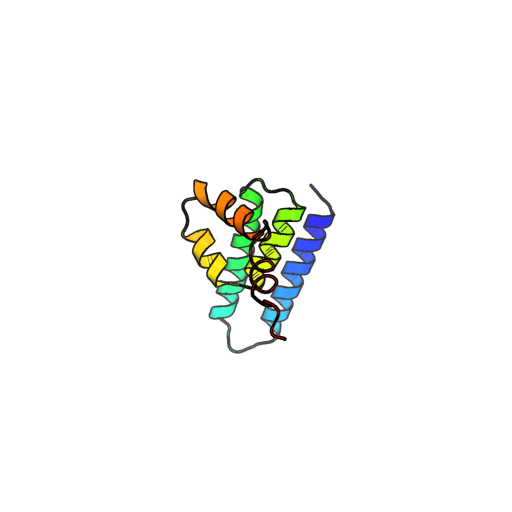1 105 ? -6.574 -37.507 -37.688 1.00 47.28 105 LYS A CA 1
ATOM 821 C C . LYS A 1 105 ? -5.284 -38.227 -37.317 1.00 47.28 105 LYS A C 1
ATOM 823 O O . LYS A 1 105 ? -4.214 -37.593 -37.279 1.00 47.28 105 LYS A O 1
#

Foldseek 3Di:
DDPVVVVVVVVVLVVLVVVQPPDPPPNPPSVVVSVLLVVLLVLLVVLPDDPVLSVVLSVVCVVPVVLSVVLVPDDSVCNSVSSVVVVDPDPPDPPDPVPPPDDDD

Sequence (105 aa):
MNNGFRTFVDGFNANFATIANVMVEENLREKMASERMKDVIAELMNLGLPSGDVFKAANIFTADKDKIDVLFNLPSELRRNYVVSLLIPSPMRHGIERQLGMDSK

Radius of gyration: 18.8 Å; chains: 1; bounding box: 34×56×54 Å

pLDDT: mean 74.02, std 16.46, range [47.12, 94.88]

InterPro domains:
  IPR056623 MLLE-like domain [PF23950] (39-87)

Organism: Zingiber officinale (NCBI:txid94328)

Secondary structure (DSSP, 8-state):
--HHHHHHHHHHHHHHHHHHHS-SS-TTHHHHHHHHHHHHHHHHHHTT--HHHHHHHHHHHHH-SHHHHHHHHS-HHHHHHHHHHHHS--S-SSSSGGG------